Protein AF-A0A8S2GA68-F1 (afdb_monomer_lite)

Secondary structure (DSSP, 8-state):
--EETTEE-PEEEEEEEEEE--EEPTTGGGSTTTSTTS-HHHHHHHHHS--EEEEEEEE--HHHHHH-HHHHHHEEEEEEEE-TTS-EEEEEEEESSSS-EEESS-TTHHHH---TT-----SHHHHHHHHHHHHHHH-

Sequence (139 aa):
MLTKGSTSIMDNCMGYDFATEITFMPNATDSRLFGKNAPKSVLKYLQEEPVTANFHNYCMRPENFTADLTLSNFYKILSISEDLENKTFISTIESQKYPIFGVQWHPEKNGFEWRPNTTIPHSKNAVTVMQYMANFFTD

Organism: NCBI:txid1234261

pLDDT: mean 94.66, std 8.44, range [46.0, 98.81]

InterPro domains:
  IPR015527 Peptidase C26, gamma-glutamyl hydrolase [PS51275] (1-139)
  IPR015527 Peptidase C26, gamma-glutamyl hydrolase [PTHR11315] (5-138)
  IPR017926 Glutamine amidotransferase [PF00117] (37-111)
  IPR029062 Class I glutamine amidotransferase-like [G3DSA:3.40.50.880] (1-139)
  IPR029062 Class I glutamine amidotransferase-like [SSF52317] (17-138)

Foldseek 3Di:
DDDDVPDDLKDFFLFAQAFDAWDFDPCLCVDLLRHDPHPPLLNCCNHPHRLFTTHDGIFHAPVSQVVDPVNVQFKDQGTWDAGPVRGIGRQWIDTPPDRDIDGNTDLPCLPPPDDPPTNNHVDPSSVVNSVSNVVSNVD

Radius of gyration: 14.61 Å; chains: 1; bounding box: 30×36×38 Å

Structure (mmCIF, N/CA/C/O backbone):
data_AF-A0A8S2GA68-F1
#
_entry.id   AF-A0A8S2GA68-F1
#
loop_
_atom_site.group_PDB
_atom_site.id
_atom_site.type_symbol
_atom_site.label_atom_id
_atom_site.label_alt_id
_atom_site.label_comp_id
_atom_site.label_asym_id
_atom_site.label_entity_id
_atom_site.label_seq_id
_atom_site.pdbx_PDB_ins_code
_atom_site.Cartn_x
_atom_site.Cartn_y
_atom_site.Cartn_z
_atom_site.occupancy
_atom_site.B_iso_or_equiv
_atom_site.auth_seq_id
_atom_site.auth_comp_id
_atom_site.auth_asym_id
_atom_site.auth_atom_id
_atom_site.pdbx_PDB_model_num
ATOM 1 N N . MET A 1 1 ? -12.435 10.773 -2.103 1.00 46.00 1 MET A N 1
ATOM 2 C CA . MET A 1 1 ? -11.716 11.541 -1.066 1.00 46.00 1 MET A CA 1
ATOM 3 C C . MET A 1 1 ? -12.308 11.152 0.280 1.00 46.00 1 MET A C 1
ATOM 5 O O . MET A 1 1 ? -13.528 11.198 0.381 1.00 46.00 1 MET A O 1
ATOM 9 N N . LEU A 1 2 ? -11.515 10.700 1.259 1.00 56.59 2 LEU A N 1
ATOM 10 C CA . LEU A 1 2 ? -12.026 10.455 2.616 1.00 56.59 2 LEU A CA 1
ATOM 11 C C . LEU A 1 2 ? -12.294 11.814 3.272 1.00 56.59 2 LEU A C 1
ATOM 13 O O . LEU A 1 2 ? -11.365 12.592 3.475 1.00 56.59 2 LEU A O 1
ATOM 17 N N . THR A 1 3 ? -13.555 12.121 3.559 1.00 57.06 3 THR A N 1
ATOM 18 C CA . THR A 1 3 ? -13.961 13.381 4.194 1.00 57.06 3 THR A CA 1
ATOM 19 C C . THR A 1 3 ? -14.708 13.106 5.491 1.00 57.06 3 THR A C 1
ATOM 21 O O . THR A 1 3 ? -15.423 12.110 5.618 1.00 57.06 3 THR A O 1
ATOM 24 N N . LYS A 1 4 ? -14.564 14.012 6.461 1.00 63.09 4 LYS A N 1
ATOM 25 C CA . LYS A 1 4 ? -15.403 14.049 7.660 1.00 63.09 4 LYS A CA 1
ATOM 26 C C . LYS A 1 4 ? -16.433 15.158 7.475 1.00 63.09 4 LYS A C 1
ATOM 28 O O . LYS A 1 4 ? -16.173 16.322 7.779 1.00 63.09 4 LYS A O 1
ATOM 33 N N . GLY A 1 5 ? -17.590 14.820 6.910 1.00 71.12 5 GLY A N 1
ATOM 34 C CA . GLY A 1 5 ? -18.553 15.837 6.477 1.00 71.12 5 GLY A CA 1
ATOM 35 C C . GLY A 1 5 ? -17.943 16.735 5.392 1.00 71.12 5 GLY A C 1
ATOM 36 O O . GLY A 1 5 ? -17.498 16.229 4.364 1.00 71.12 5 GLY A O 1
ATOM 37 N N . SER A 1 6 ? -17.905 18.052 5.626 1.00 63.34 6 SER A N 1
ATOM 38 C CA . SER A 1 6 ? -17.345 19.052 4.699 1.00 63.34 6 SER A CA 1
ATOM 39 C C . SER A 1 6 ? -15.858 19.368 4.913 1.00 63.34 6 SER A C 1
ATOM 41 O O . SER A 1 6 ? -15.301 20.151 4.147 1.00 63.34 6 SER A O 1
ATOM 43 N N . THR A 1 7 ? -15.210 18.799 5.934 1.00 71.38 7 THR A N 1
ATOM 44 C CA . THR A 1 7 ? -13.801 19.085 6.246 1.00 71.38 7 THR A CA 1
ATOM 45 C C . THR A 1 7 ? -12.906 17.957 5.741 1.00 71.38 7 THR A C 1
ATOM 47 O O . THR A 1 7 ? -13.146 16.777 6.025 1.00 71.38 7 THR A O 1
ATOM 50 N N . SER A 1 8 ? -11.866 18.320 4.982 1.00 79.88 8 SER A N 1
ATOM 51 C CA . SER A 1 8 ? -10.809 17.379 4.605 1.00 79.88 8 SER A CA 1
ATOM 52 C C . SER A 1 8 ? -9.977 17.032 5.832 1.00 79.88 8 SER A C 1
ATOM 54 O O . SER A 1 8 ? -9.567 17.910 6.583 1.00 79.88 8 SER A O 1
ATOM 56 N N . ILE A 1 9 ? -9.720 15.745 6.002 1.00 86.75 9 ILE A N 1
ATOM 57 C CA . ILE A 1 9 ? -8.802 15.186 7.004 1.00 86.75 9 ILE A CA 1
ATOM 58 C C . ILE A 1 9 ? -7.500 14.687 6.353 1.00 86.75 9 ILE A C 1
ATOM 60 O O . ILE A 1 9 ? -6.654 14.085 7.009 1.00 86.75 9 ILE A O 1
ATOM 64 N N . MET A 1 10 ? -7.366 14.909 5.044 1.00 90.81 10 MET A N 1
ATOM 65 C CA . MET A 1 10 ? -6.184 14.579 4.260 1.00 90.81 10 MET A CA 1
ATOM 66 C C . MET A 1 10 ? -5.331 15.825 4.059 1.00 90.81 10 MET A C 1
ATOM 68 O O . MET A 1 10 ? -5.867 16.913 3.827 1.00 90.81 10 MET A O 1
ATOM 72 N N . ASP A 1 11 ? -4.021 15.619 4.061 1.00 92.31 11 ASP A N 1
ATOM 73 C CA . ASP A 1 11 ? -3.016 16.650 3.835 1.00 92.31 11 ASP A CA 1
ATOM 74 C C . ASP A 1 11 ? -2.460 16.557 2.417 1.00 92.31 11 ASP A C 1
ATOM 76 O O . ASP A 1 11 ? -2.532 15.507 1.779 1.00 92.31 11 ASP A O 1
ATOM 80 N N . ASN A 1 12 ? -1.861 17.644 1.927 1.00 94.12 12 ASN A N 1
ATOM 81 C CA . ASN A 1 12 ? -1.065 17.583 0.702 1.00 94.12 12 ASN A CA 1
ATOM 82 C C . ASN A 1 12 ? 0.093 16.585 0.875 1.00 94.12 12 ASN A C 1
ATOM 84 O O . ASN A 1 12 ? 0.710 16.502 1.947 1.00 94.12 12 ASN A O 1
ATOM 88 N N . CYS A 1 13 ? 0.411 15.859 -0.192 1.00 93.81 13 CYS A N 1
ATOM 89 C CA . CYS A 1 13 ? 1.589 15.007 -0.254 1.00 93.81 13 CYS A CA 1
ATOM 90 C C . CYS A 1 13 ? 2.242 15.031 -1.629 1.00 93.81 13 CYS A C 1
ATOM 92 O O . CYS A 1 13 ? 1.577 15.188 -2.654 1.00 93.81 13 CYS A O 1
ATOM 94 N N . MET A 1 14 ? 3.559 14.837 -1.632 1.00 94.56 14 MET A N 1
ATOM 95 C CA . MET A 1 14 ? 4.348 14.679 -2.852 1.00 94.56 14 MET A CA 1
ATOM 96 C C . MET A 1 14 ? 4.284 13.219 -3.304 1.00 94.56 14 MET A C 1
ATOM 98 O O . MET A 1 14 ? 5.260 12.480 -3.214 1.00 94.56 14 MET A O 1
ATOM 102 N N . GLY A 1 15 ? 3.079 12.801 -3.702 1.00 92.81 15 GLY A N 1
ATOM 103 C CA . GLY A 1 15 ? 2.713 11.406 -3.933 1.00 92.81 15 GLY A CA 1
ATOM 104 C C . GLY A 1 15 ? 2.480 11.026 -5.402 1.00 92.81 15 GLY A C 1
ATOM 105 O O . GLY A 1 15 ? 1.811 10.027 -5.682 1.00 92.81 15 GLY A O 1
ATOM 106 N N . TYR A 1 16 ? 2.951 11.846 -6.344 1.00 96.06 16 TYR A N 1
ATOM 107 C CA . TYR A 1 16 ? 2.627 11.712 -7.762 1.00 96.06 16 TYR A CA 1
ATOM 108 C C . TYR A 1 16 ? 3.797 11.155 -8.576 1.00 96.06 16 TYR A C 1
ATOM 110 O O . TYR A 1 16 ? 4.888 11.713 -8.541 1.00 96.06 16 TYR A O 1
ATOM 118 N N . ASP A 1 17 ? 3.516 10.104 -9.351 1.00 97.38 17 ASP A N 1
ATOM 119 C CA . ASP A 1 17 ? 4.449 9.439 -10.266 1.00 97.38 17 ASP A CA 1
ATOM 120 C C . ASP A 1 17 ? 5.734 8.974 -9.574 1.00 97.38 17 ASP A C 1
ATOM 122 O O . ASP A 1 17 ? 6.846 9.367 -9.928 1.00 97.38 17 ASP A O 1
ATOM 126 N N . PHE A 1 18 ? 5.557 8.106 -8.575 1.00 97.94 18 PHE A N 1
ATOM 127 C CA . PHE A 1 18 ? 6.652 7.347 -7.977 1.00 97.94 18 PHE A CA 1
ATOM 128 C C . PHE A 1 18 ? 6.218 5.923 -7.605 1.00 97.94 18 PHE A C 1
ATOM 130 O O . PHE A 1 18 ? 5.028 5.633 -7.433 1.00 97.94 18 PHE A O 1
ATOM 137 N N . ALA A 1 19 ? 7.198 5.032 -7.459 1.00 98.25 19 ALA A N 1
ATOM 138 C CA . ALA A 1 19 ? 7.003 3.684 -6.943 1.00 98.25 19 ALA A CA 1
ATOM 139 C C . ALA A 1 19 ? 7.745 3.507 -5.616 1.00 98.25 19 ALA A C 1
ATOM 141 O O . ALA A 1 19 ? 8.869 3.983 -5.469 1.00 98.25 19 ALA A O 1
ATOM 142 N N . THR A 1 20 ? 7.125 2.814 -4.663 1.00 98.38 20 THR A N 1
ATOM 143 C CA . THR A 1 20 ? 7.716 2.555 -3.340 1.00 98.38 20 THR A CA 1
ATOM 144 C C . THR A 1 20 ? 7.242 1.219 -2.772 1.00 98.38 20 THR A C 1
ATOM 146 O O . THR A 1 20 ? 6.276 0.612 -3.252 1.00 98.38 20 THR A O 1
ATOM 149 N N . GLU A 1 21 ? 7.984 0.734 -1.794 1.00 98.50 21 GLU A N 1
ATOM 150 C CA . GLU A 1 21 ? 7.635 -0.314 -0.856 1.00 98.50 21 GLU A CA 1
ATOM 151 C C . GLU A 1 21 ? 6.600 0.174 0.176 1.00 98.50 21 GLU A C 1
ATOM 153 O O . GLU A 1 21 ? 6.228 1.350 0.262 1.00 98.50 21 GLU A O 1
ATOM 158 N N . ILE A 1 22 ? 6.108 -0.752 0.992 1.00 98.56 22 ILE A N 1
ATOM 159 C CA . ILE A 1 22 ? 5.253 -0.447 2.134 1.00 98.56 22 ILE A CA 1
ATOM 160 C C . ILE A 1 22 ? 5.891 -0.960 3.421 1.00 98.56 22 ILE A C 1
ATOM 162 O O . ILE A 1 22 ? 6.463 -2.048 3.480 1.00 98.56 22 ILE A O 1
ATOM 166 N N . THR A 1 23 ? 5.724 -0.200 4.497 1.00 98.62 23 THR A N 1
ATOM 167 C CA . THR A 1 23 ? 6.046 -0.657 5.847 1.00 98.62 23 THR A CA 1
ATOM 168 C C . THR A 1 23 ? 4.782 -1.201 6.496 1.00 98.62 23 THR A C 1
ATOM 170 O O . THR A 1 23 ? 3.809 -0.472 6.707 1.00 98.62 23 THR A O 1
ATOM 173 N N . PHE A 1 24 ? 4.780 -2.496 6.811 1.00 98.50 24 PHE A N 1
ATOM 174 C CA . PHE A 1 24 ? 3.661 -3.133 7.499 1.00 98.50 24 PHE A CA 1
ATOM 175 C C . PHE A 1 24 ? 3.542 -2.660 8.947 1.00 98.50 24 PHE A C 1
ATOM 177 O O . PHE A 1 24 ? 4.524 -2.589 9.686 1.00 98.50 24 PHE A O 1
ATOM 184 N N . MET A 1 25 ? 2.307 -2.410 9.372 1.00 97.62 25 MET A N 1
ATOM 185 C CA . MET A 1 25 ? 1.991 -2.214 10.782 1.00 97.62 25 MET A CA 1
ATOM 186 C C . MET A 1 25 ? 2.035 -3.562 11.525 1.00 97.62 25 MET A C 1
ATOM 188 O O . MET A 1 25 ? 1.756 -4.599 10.918 1.00 97.62 25 MET A O 1
ATOM 192 N N . PRO A 1 26 ? 2.308 -3.593 12.845 1.00 94.94 26 PRO A N 1
ATOM 193 C CA . PRO A 1 26 ? 2.399 -4.849 13.603 1.00 94.94 26 PRO A CA 1
ATOM 194 C C . PRO A 1 26 ? 1.158 -5.755 13.513 1.00 94.94 26 PRO A C 1
ATOM 196 O O . PRO A 1 26 ? 1.263 -6.969 13.625 1.00 94.94 26 PRO A O 1
ATOM 199 N N . ASN A 1 27 ? -0.020 -5.174 13.289 1.00 90.62 27 ASN A N 1
ATOM 200 C CA . ASN A 1 27 ? -1.304 -5.867 13.148 1.00 90.62 27 ASN A CA 1
ATOM 201 C C . ASN A 1 27 ? -1.608 -6.342 11.709 1.00 90.62 27 ASN A C 1
ATOM 203 O O . ASN A 1 27 ? -2.684 -6.897 11.466 1.00 90.62 27 ASN A O 1
ATOM 207 N N . ALA A 1 28 ? -0.711 -6.120 10.742 1.00 94.50 28 ALA A N 1
ATOM 208 C CA . ALA A 1 28 ? -0.919 -6.513 9.349 1.00 94.50 28 ALA A CA 1
ATOM 209 C C . ALA A 1 28 ? -0.926 -8.036 9.165 1.00 94.50 28 ALA A C 1
ATOM 211 O O . ALA A 1 28 ? -1.697 -8.554 8.360 1.00 94.50 28 ALA A O 1
ATOM 212 N N . THR A 1 29 ? -0.146 -8.771 9.958 1.00 89.31 29 THR A N 1
ATOM 213 C CA . THR A 1 29 ? -0.074 -10.244 9.905 1.00 89.31 29 THR A CA 1
ATOM 214 C C . THR A 1 29 ? -1.350 -10.938 10.388 1.00 89.31 29 THR A C 1
ATOM 216 O O . THR A 1 29 ? -1.573 -12.105 10.066 1.00 89.31 29 THR A O 1
ATOM 219 N N . ASP A 1 30 ? -2.211 -10.217 11.111 1.00 92.50 30 ASP A N 1
ATOM 220 C CA . ASP A 1 30 ? -3.531 -10.680 11.558 1.00 92.50 30 ASP A CA 1
ATOM 221 C C . ASP A 1 30 ? -4.673 -10.135 10.676 1.00 92.50 30 ASP A C 1
ATOM 223 O O . ASP A 1 30 ? -5.856 -10.254 11.009 1.00 92.50 30 ASP A O 1
ATOM 227 N N . SER A 1 31 ? -4.343 -9.470 9.567 1.00 96.75 31 SER A N 1
ATOM 228 C CA . SER A 1 31 ? -5.326 -8.908 8.638 1.00 96.75 31 SER A CA 1
ATOM 229 C C . SER A 1 31 ? -5.907 -9.950 7.690 1.00 96.75 31 SER A C 1
ATOM 231 O O . SER A 1 31 ? -5.365 -11.043 7.537 1.00 96.75 31 SER A O 1
ATOM 233 N N . ARG A 1 32 ? -7.020 -9.623 7.030 1.00 97.38 32 ARG A N 1
ATOM 234 C CA . ARG A 1 32 ? -7.517 -10.472 5.940 1.00 97.38 32 ARG A CA 1
ATOM 235 C C . ARG A 1 32 ? -6.620 -10.309 4.717 1.00 97.38 32 ARG A C 1
ATOM 237 O O . ARG A 1 32 ? -6.206 -11.310 4.144 1.00 97.38 32 ARG A O 1
ATOM 244 N N . LEU A 1 33 ? -6.273 -9.064 4.382 1.00 97.81 33 LEU A N 1
ATOM 245 C CA . LEU A 1 33 ? -5.526 -8.730 3.168 1.00 97.81 33 LEU A CA 1
ATOM 246 C C . LEU A 1 33 ? -4.058 -9.185 3.176 1.00 97.81 33 LEU A C 1
ATOM 248 O O . LEU A 1 33 ? -3.544 -9.559 2.132 1.00 97.81 33 LEU A O 1
ATOM 252 N N . PHE A 1 34 ? -3.367 -9.161 4.312 1.00 97.88 34 PHE A N 1
ATOM 253 C CA . PHE A 1 34 ? -1.939 -9.511 4.423 1.00 97.88 34 PHE A CA 1
ATOM 254 C C . PHE A 1 34 ? -1.659 -10.578 5.486 1.00 97.88 34 PHE A C 1
ATOM 256 O O . PHE A 1 34 ? -0.514 -10.775 5.894 1.00 97.88 34 PHE A O 1
ATOM 263 N N . GLY A 1 35 ? -2.704 -11.254 5.965 1.00 95.19 35 GLY A N 1
ATOM 264 C CA . GLY A 1 35 ? -2.564 -12.278 6.989 1.00 95.19 35 GLY A CA 1
ATOM 265 C C . GLY A 1 35 ? -2.081 -13.619 6.456 1.00 95.19 35 GLY A C 1
ATOM 266 O O . GLY A 1 35 ? -1.443 -13.726 5.414 1.00 95.19 35 GLY A O 1
ATOM 267 N N . LYS A 1 36 ? -2.410 -14.685 7.189 1.00 90.94 36 LYS A N 1
ATOM 268 C CA . LYS A 1 36 ? -1.843 -16.035 7.000 1.00 90.94 36 LYS A CA 1
ATOM 269 C C . LYS A 1 36 ? -1.978 -16.622 5.589 1.00 90.94 36 LYS A C 1
ATOM 271 O O . LYS A 1 36 ? -1.162 -17.463 5.225 1.00 90.94 36 LYS A O 1
ATOM 276 N N . ASN A 1 37 ? -2.985 -16.203 4.824 1.00 91.69 37 ASN A N 1
ATOM 277 C CA . ASN A 1 37 ? -3.227 -16.700 3.467 1.00 91.69 37 ASN A CA 1
ATOM 278 C C . ASN A 1 37 ? -2.435 -15.933 2.396 1.00 91.69 37 ASN A C 1
ATOM 280 O O . ASN A 1 37 ? -2.338 -16.401 1.263 1.00 91.69 37 ASN A O 1
ATOM 284 N N . ALA A 1 38 ? -1.844 -14.785 2.741 1.00 97.06 38 ALA A N 1
ATOM 285 C CA . ALA A 1 38 ? -1.010 -14.026 1.825 1.00 97.06 38 ALA A CA 1
ATOM 286 C C . ALA A 1 38 ? 0.288 -14.802 1.524 1.00 97.06 38 ALA A C 1
ATOM 288 O O . ALA A 1 38 ? 0.981 -15.238 2.454 1.00 97.06 38 ALA A O 1
ATOM 289 N N . PRO A 1 39 ? 0.677 -14.974 0.246 1.00 97.62 39 PRO A N 1
ATOM 290 C CA . PRO A 1 39 ? 1.946 -15.601 -0.089 1.00 97.62 39 PRO A CA 1
ATOM 291 C C . PRO A 1 39 ? 3.114 -14.826 0.526 1.00 97.62 39 PRO A C 1
ATOM 293 O O . PRO A 1 39 ? 3.242 -13.617 0.339 1.00 97.62 39 PRO A O 1
ATOM 296 N N . LYS A 1 40 ? 4.027 -15.529 1.205 1.00 97.50 40 LYS A N 1
ATOM 297 C CA . LYS A 1 40 ? 5.214 -14.904 1.820 1.00 97.50 40 LYS A CA 1
ATOM 298 C C . LYS A 1 40 ? 6.057 -14.113 0.816 1.00 97.50 40 LYS A C 1
ATOM 300 O O . LYS A 1 40 ? 6.653 -13.110 1.185 1.00 97.50 40 LYS A O 1
ATOM 305 N N . SER A 1 41 ? 6.097 -14.556 -0.442 1.00 98.19 41 SER A N 1
ATOM 306 C CA . SER A 1 41 ? 6.760 -13.835 -1.531 1.00 98.19 41 SER A CA 1
ATOM 307 C C . SER A 1 41 ? 6.115 -12.477 -1.796 1.00 98.19 41 SER A C 1
ATOM 309 O O . SER A 1 41 ? 6.833 -11.497 -1.906 1.00 98.19 41 SER A O 1
ATOM 311 N N . VAL A 1 42 ? 4.782 -12.400 -1.827 1.00 98.50 42 VAL A N 1
ATOM 312 C CA . VAL A 1 42 ? 4.044 -11.143 -2.024 1.00 98.50 42 VAL A CA 1
ATOM 313 C C . VAL A 1 42 ? 4.329 -10.166 -0.888 1.00 98.50 42 VAL A C 1
ATOM 315 O O . VAL A 1 42 ? 4.658 -9.016 -1.157 1.00 98.50 42 VAL A O 1
ATOM 318 N N . LEU A 1 43 ? 4.267 -10.628 0.367 1.00 98.31 43 LEU A N 1
ATOM 319 C CA . LEU A 1 43 ? 4.589 -9.789 1.527 1.00 98.31 43 LEU A CA 1
ATOM 320 C C . LEU A 1 43 ? 6.034 -9.281 1.469 1.00 98.31 43 LEU A C 1
ATOM 322 O O . LEU A 1 43 ? 6.284 -8.106 1.716 1.00 98.31 43 LEU A O 1
ATOM 326 N N . LYS A 1 44 ? 6.971 -10.149 1.076 1.00 98.50 44 LYS A N 1
ATOM 327 C CA . LYS A 1 44 ? 8.372 -9.775 0.886 1.00 98.50 44 LYS A CA 1
ATOM 328 C C . LYS A 1 44 ? 8.537 -8.705 -0.197 1.00 98.50 44 LYS A C 1
ATOM 330 O O . LYS A 1 44 ? 9.191 -7.703 0.051 1.00 98.50 44 LYS A O 1
ATOM 335 N N . TYR A 1 45 ? 7.932 -8.890 -1.372 1.00 98.75 45 TYR A N 1
ATOM 336 C CA . TYR A 1 45 ? 8.025 -7.917 -2.468 1.00 98.75 45 TYR A CA 1
ATOM 337 C C . TYR A 1 45 ? 7.447 -6.562 -2.067 1.00 98.75 45 TYR A C 1
ATOM 339 O O . TYR A 1 45 ? 8.050 -5.537 -2.347 1.00 98.75 45 TYR A O 1
ATOM 347 N N . LEU A 1 46 ? 6.309 -6.564 -1.371 1.00 98.69 46 LEU A N 1
ATOM 348 C CA . LEU A 1 46 ? 5.697 -5.350 -0.839 1.00 98.69 46 LEU A CA 1
ATOM 349 C C . LEU A 1 46 ? 6.615 -4.607 0.143 1.00 98.69 46 LEU A C 1
ATOM 351 O O . LEU A 1 46 ? 6.594 -3.384 0.153 1.00 98.69 46 LEU A O 1
ATOM 355 N N . GLN A 1 47 ? 7.403 -5.321 0.951 1.00 98.31 47 GLN A N 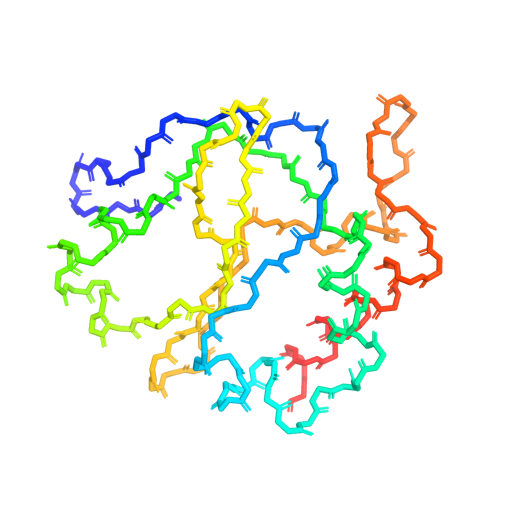1
ATOM 356 C CA . GLN A 1 47 ? 8.261 -4.726 1.980 1.00 98.31 47 GLN A CA 1
ATOM 357 C C . GLN A 1 47 ? 9.656 -4.319 1.481 1.00 98.31 47 GLN A C 1
ATOM 359 O O . GLN A 1 47 ? 10.254 -3.407 2.041 1.00 98.31 47 GLN A O 1
ATOM 364 N N . GLU A 1 48 ? 10.199 -5.012 0.480 1.00 98.56 48 GLU A N 1
ATOM 365 C CA . GLU A 1 48 ? 11.607 -4.870 0.076 1.00 98.56 48 GLU A CA 1
ATOM 366 C C . GLU A 1 48 ? 11.799 -4.227 -1.304 1.00 98.56 48 GLU A C 1
ATOM 368 O O . GLU A 1 48 ? 12.928 -3.895 -1.666 1.00 98.56 48 GLU A O 1
ATOM 373 N N . GLU A 1 49 ? 10.739 -4.073 -2.101 1.00 98.69 49 GLU A N 1
ATOM 374 C CA . GLU A 1 49 ? 10.843 -3.605 -3.484 1.00 98.69 49 GLU A CA 1
ATOM 375 C C . GLU A 1 49 ? 9.855 -2.463 -3.786 1.00 98.69 49 GLU A C 1
ATOM 377 O O . GLU A 1 49 ? 8.737 -2.455 -3.265 1.00 98.69 49 GLU A O 1
ATOM 382 N N . PRO A 1 50 ? 10.206 -1.526 -4.691 1.00 98.38 50 PRO A N 1
ATOM 383 C CA . PRO A 1 50 ? 9.321 -0.443 -5.111 1.00 98.38 50 PRO A CA 1
ATOM 384 C C . PRO A 1 50 ? 8.233 -0.954 -6.071 1.00 98.38 50 PRO A C 1
ATOM 386 O O . PRO A 1 50 ? 8.271 -0.718 -7.277 1.00 98.38 50 PRO A O 1
ATOM 389 N N . VAL A 1 51 ? 7.272 -1.712 -5.540 1.00 98.75 51 VAL A N 1
ATOM 390 C CA . VAL A 1 51 ? 6.233 -2.424 -6.313 1.00 98.75 51 VAL A CA 1
ATOM 391 C C . VAL A 1 51 ? 4.852 -1.773 -6.245 1.00 98.75 51 VAL A C 1
ATOM 393 O O . VAL A 1 51 ? 3.921 -2.264 -6.885 1.00 98.75 51 VAL A O 1
ATOM 396 N N . THR A 1 52 ? 4.691 -0.679 -5.497 1.00 98.69 52 THR A N 1
ATOM 397 C CA . THR A 1 52 ? 3.416 0.043 -5.390 1.00 98.69 52 THR A CA 1
ATOM 398 C C . THR A 1 52 ? 3.461 1.361 -6.161 1.00 98.69 52 THR A C 1
ATOM 400 O O . THR A 1 52 ? 4.265 2.241 -5.864 1.00 98.69 52 THR A O 1
ATOM 403 N N . ALA A 1 53 ? 2.606 1.504 -7.178 1.00 98.56 53 ALA A N 1
ATOM 404 C CA . ALA A 1 53 ? 2.517 2.715 -7.994 1.00 98.56 53 ALA A CA 1
ATOM 405 C C . ALA A 1 53 ? 1.700 3.804 -7.282 1.00 98.56 53 ALA A C 1
ATOM 407 O O . ALA A 1 53 ? 0.538 3.580 -6.936 1.00 98.56 53 ALA A O 1
ATOM 408 N N . ASN A 1 54 ? 2.260 4.998 -7.107 1.00 98.62 54 ASN A N 1
ATOM 409 C CA . ASN A 1 54 ? 1.611 6.101 -6.403 1.00 98.62 54 ASN A CA 1
ATOM 410 C C . ASN A 1 54 ? 1.390 7.301 -7.337 1.00 98.62 54 ASN A C 1
ATOM 412 O O . ASN A 1 54 ? 2.310 7.788 -7.991 1.00 98.62 54 ASN A O 1
ATOM 416 N N . PHE A 1 55 ? 0.131 7.742 -7.426 1.00 97.75 55 PHE A N 1
ATOM 417 C CA . PHE A 1 55 ? -0.338 8.806 -8.322 1.00 97.75 55 PHE A CA 1
ATOM 418 C C . PHE A 1 55 ? -1.393 9.678 -7.624 1.00 97.75 55 PHE A C 1
ATOM 420 O O . PHE A 1 55 ? -2.539 9.779 -8.064 1.00 97.75 55 PHE A O 1
ATOM 427 N N . HIS A 1 56 ? -1.025 10.290 -6.498 1.00 96.50 56 HIS A N 1
ATOM 428 C CA . HIS A 1 56 ? -1.927 11.093 -5.667 1.00 96.50 56 HIS A CA 1
ATOM 429 C C . HIS A 1 56 ? -1.237 12.362 -5.141 1.00 96.50 56 HIS A C 1
ATOM 431 O O . HIS A 1 56 ? -0.028 12.405 -4.969 1.00 96.50 56 HIS A O 1
ATOM 437 N N . ASN A 1 57 ? -2.018 13.423 -4.915 1.00 95.31 57 ASN A N 1
ATOM 438 C CA . ASN A 1 57 ? -1.521 14.699 -4.367 1.00 95.31 57 ASN A CA 1
ATOM 439 C C . ASN A 1 57 ? -1.974 14.936 -2.918 1.00 95.31 57 ASN A C 1
ATOM 441 O O . ASN A 1 57 ? -1.633 15.952 -2.314 1.00 95.31 57 ASN A O 1
ATOM 445 N N . TYR A 1 58 ? -2.783 14.024 -2.375 1.00 95.69 58 TYR A N 1
ATOM 446 C CA . TYR A 1 58 ? -3.315 14.114 -1.024 1.00 95.69 58 TYR A CA 1
ATOM 447 C C . TYR A 1 58 ? -3.229 12.769 -0.327 1.00 95.69 58 TYR A C 1
ATOM 449 O O . TYR A 1 58 ? -3.569 11.742 -0.911 1.00 95.69 58 TYR A O 1
ATOM 457 N N . CYS A 1 59 ? -2.847 12.812 0.941 1.00 96.00 59 CYS A N 1
ATOM 458 C CA . CYS A 1 59 ? -2.549 11.644 1.740 1.00 96.00 59 CYS A CA 1
ATOM 459 C C . CYS A 1 59 ? -3.211 11.736 3.114 1.00 96.00 59 CYS A C 1
ATOM 461 O O . CYS A 1 59 ? -3.333 12.811 3.703 1.00 96.00 59 CYS A O 1
ATOM 463 N N . MET A 1 60 ? -3.599 10.583 3.656 1.00 95.75 60 MET A N 1
ATOM 464 C CA . MET A 1 60 ? -4.026 10.478 5.047 1.00 95.75 60 MET A CA 1
ATOM 465 C C . MET A 1 60 ? -2.811 10.260 5.946 1.00 95.75 60 MET A C 1
ATOM 467 O O . MET A 1 60 ? -2.126 9.240 5.827 1.00 95.75 60 MET A O 1
ATOM 471 N N . ARG A 1 61 ? -2.568 11.188 6.872 1.00 95.19 61 ARG A N 1
ATOM 472 C CA . ARG A 1 61 ? -1.521 11.028 7.884 1.00 95.19 61 ARG A CA 1
ATOM 473 C C . ARG A 1 61 ? -2.012 10.128 9.034 1.00 95.19 61 ARG A C 1
ATOM 475 O O . ARG A 1 61 ? -3.192 10.220 9.395 1.00 95.19 61 ARG A O 1
ATOM 482 N N . PRO A 1 62 ? -1.167 9.247 9.606 1.00 95.50 62 PRO A N 1
ATOM 483 C CA . PRO A 1 62 ? -1.564 8.374 10.717 1.00 95.50 62 PRO A CA 1
ATOM 484 C C . PRO A 1 62 ? -2.170 9.123 11.915 1.00 95.50 62 PRO A C 1
ATOM 486 O O . PRO A 1 62 ? -3.166 8.684 12.493 1.00 95.50 62 PRO A O 1
ATOM 489 N N . GLU A 1 63 ? -1.614 10.280 12.258 1.00 94.56 63 GLU A N 1
ATOM 490 C CA . GLU A 1 63 ? -2.081 11.167 13.322 1.00 94.56 63 GLU A CA 1
ATOM 491 C C . GLU A 1 63 ? -3.496 11.701 13.055 1.00 94.56 63 GLU A C 1
ATOM 493 O O . GLU A 1 63 ? -4.359 11.613 13.928 1.00 94.56 63 GLU A O 1
ATOM 498 N N . ASN A 1 64 ? -3.790 12.147 11.830 1.00 93.00 64 ASN A N 1
ATOM 499 C CA . ASN A 1 64 ? -5.126 12.625 11.460 1.00 93.00 64 ASN A CA 1
ATOM 500 C C . ASN A 1 64 ? -6.154 11.487 11.490 1.00 93.00 64 ASN A C 1
ATOM 502 O O . ASN A 1 64 ? -7.281 11.669 11.950 1.00 93.00 64 ASN A O 1
ATOM 506 N N . PHE A 1 65 ? -5.761 10.296 11.028 1.00 93.88 65 PHE A N 1
ATOM 507 C CA . PHE A 1 65 ? -6.618 9.113 11.039 1.00 93.88 65 PHE A CA 1
ATOM 508 C C . PHE A 1 65 ? -6.964 8.666 12.464 1.00 93.88 65 PHE A C 1
ATOM 510 O O . PHE A 1 65 ? -8.121 8.371 12.758 1.00 93.88 65 PHE A O 1
ATOM 517 N N . THR A 1 66 ? -5.970 8.617 13.354 1.00 92.56 66 THR A N 1
ATOM 518 C CA . THR A 1 66 ? -6.155 8.205 14.756 1.00 92.56 66 THR A CA 1
ATOM 519 C C . THR A 1 66 ? -6.898 9.248 15.587 1.00 92.56 66 THR A C 1
ATOM 521 O O . THR A 1 66 ? -7.654 8.878 16.484 1.00 92.56 66 THR A O 1
ATOM 524 N N . ALA A 1 67 ? -6.763 10.535 15.255 1.00 92.50 67 ALA A N 1
ATOM 525 C CA . ALA A 1 67 ? -7.563 11.601 15.851 1.00 92.50 67 ALA A CA 1
ATOM 526 C C . ALA A 1 67 ? -9.055 11.516 15.465 1.00 92.50 67 ALA A C 1
ATOM 528 O O . ALA A 1 67 ? -9.918 11.990 16.211 1.00 92.50 67 ALA A O 1
ATOM 529 N N . ASP A 1 68 ? -9.392 10.899 14.326 1.00 90.44 68 ASP A N 1
ATOM 530 C CA . ASP A 1 68 ? -10.778 10.633 13.954 1.00 90.44 68 ASP A CA 1
ATOM 531 C C . ASP A 1 68 ? -11.262 9.280 14.496 1.00 90.44 68 ASP A C 1
ATOM 533 O O . ASP A 1 68 ? -11.026 8.217 13.920 1.00 90.44 68 ASP A O 1
ATOM 537 N N . LEU A 1 69 ? -12.012 9.318 15.600 1.00 91.38 69 LEU A N 1
ATOM 538 C CA . LEU A 1 69 ? -12.568 8.114 16.227 1.00 91.38 69 LEU A CA 1
ATOM 539 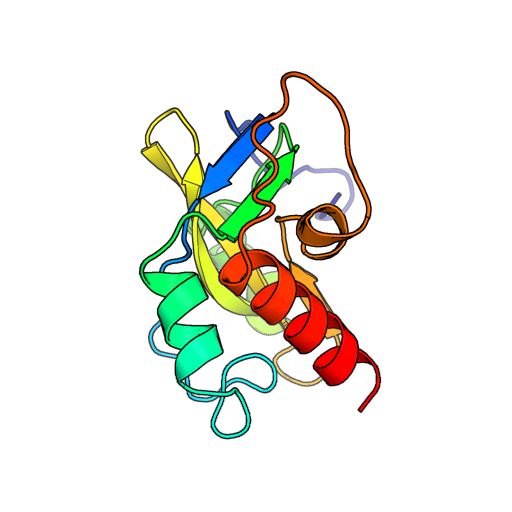C C . LEU A 1 69 ? -13.583 7.368 15.351 1.00 91.38 69 LEU A C 1
ATOM 541 O O . LEU A 1 69 ? -13.818 6.188 15.581 1.00 91.38 69 LEU A O 1
ATOM 545 N N . THR A 1 70 ? -14.203 8.003 14.354 1.00 91.25 70 THR A N 1
ATOM 546 C CA . THR A 1 70 ? -15.122 7.283 13.456 1.00 91.25 70 THR A CA 1
ATOM 547 C C . THR A 1 70 ? -14.322 6.400 12.508 1.00 91.25 70 THR A C 1
ATOM 549 O O . THR A 1 70 ? -14.638 5.223 12.340 1.00 91.25 70 THR A O 1
ATOM 552 N N . LEU A 1 71 ? -13.251 6.944 11.928 1.00 90.88 71 LEU A N 1
ATOM 553 C CA . LEU A 1 71 ? -12.386 6.206 11.012 1.00 90.88 71 LEU A CA 1
ATOM 554 C C . LEU A 1 71 ? -11.530 5.171 11.724 1.00 90.88 71 LEU A C 1
ATOM 556 O O . LEU A 1 71 ? -11.514 4.018 11.299 1.00 90.88 71 LEU A O 1
ATOM 560 N N . SER A 1 72 ? -10.872 5.550 12.817 1.00 93.69 72 SER A N 1
ATOM 561 C CA . SER A 1 72 ? -9.999 4.642 13.566 1.00 93.69 72 SER A CA 1
ATOM 562 C C . SER A 1 72 ? -10.750 3.508 14.268 1.00 93.69 72 SER A C 1
ATOM 564 O O . SER A 1 72 ? -10.168 2.445 14.462 1.00 93.69 72 SER A O 1
ATOM 566 N N . ASN A 1 73 ? -12.047 3.664 14.571 1.00 95.38 73 ASN A N 1
ATOM 567 C CA . ASN A 1 73 ? -12.889 2.551 15.032 1.00 95.38 73 ASN A CA 1
ATOM 568 C C . ASN A 1 73 ? -13.447 1.691 13.886 1.00 95.38 73 ASN A C 1
ATOM 570 O O . ASN A 1 73 ? -13.830 0.543 14.110 1.00 95.38 73 ASN A O 1
ATOM 574 N N . PHE A 1 74 ? -13.531 2.217 12.661 1.00 96.12 74 PHE A N 1
ATOM 575 C CA . PHE A 1 74 ? -14.072 1.471 11.523 1.00 96.12 74 PHE A CA 1
ATOM 576 C C . PHE A 1 74 ? -12.996 0.697 10.761 1.00 96.12 74 PHE A C 1
ATOM 578 O O . PHE A 1 74 ? -13.233 -0.434 10.330 1.00 96.12 74 PHE A O 1
ATOM 585 N N . TYR A 1 75 ? -11.824 1.303 10.588 1.00 96.62 75 TYR A N 1
ATOM 586 C CA . TYR A 1 75 ? -10.685 0.781 9.846 1.00 96.62 75 TYR A CA 1
ATOM 587 C C . TYR A 1 75 ? -9.506 0.531 10.780 1.00 96.62 75 TYR A C 1
ATOM 589 O O . TYR A 1 75 ? -9.345 1.195 11.799 1.00 96.62 75 TYR A O 1
ATOM 597 N N . LYS A 1 76 ? -8.648 -0.410 10.401 1.00 96.38 76 LYS A N 1
ATOM 598 C CA . LYS A 1 76 ? -7.293 -0.525 10.933 1.00 96.38 76 LYS A CA 1
ATOM 599 C C . LYS A 1 76 ? -6.293 -0.251 9.818 1.00 96.38 76 LYS A C 1
ATOM 601 O O . LYS A 1 76 ? -6.512 -0.627 8.665 1.00 96.38 76 LYS A O 1
ATOM 606 N N . ILE A 1 77 ? -5.199 0.402 10.185 1.00 97.88 77 ILE A N 1
ATOM 607 C CA . ILE A 1 77 ? -4.062 0.639 9.300 1.00 97.88 77 ILE A CA 1
ATOM 608 C C . ILE A 1 77 ? -3.314 -0.682 9.146 1.00 97.88 77 ILE A C 1
ATOM 610 O O . ILE A 1 77 ? -3.026 -1.334 10.149 1.00 97.88 77 ILE A O 1
ATOM 614 N N . LEU A 1 78 ? -3.039 -1.077 7.904 1.00 98.50 78 LEU A N 1
ATOM 615 C CA . LEU A 1 78 ? -2.247 -2.265 7.584 1.00 98.50 78 LEU A CA 1
ATOM 616 C C . LEU A 1 78 ? -0.829 -1.904 7.158 1.00 98.50 78 LEU A C 1
ATOM 618 O O . LEU A 1 78 ? 0.108 -2.635 7.468 1.00 98.50 78 LEU A O 1
ATOM 622 N N . SER A 1 79 ? -0.657 -0.779 6.470 1.00 98.75 79 SER A N 1
ATOM 623 C CA . SER A 1 79 ? 0.663 -0.310 6.074 1.00 98.75 79 SER A CA 1
ATOM 624 C C . SER A 1 79 ? 0.730 1.202 5.931 1.00 98.75 79 SER A C 1
ATOM 626 O O . SER A 1 79 ? -0.282 1.877 5.709 1.00 98.75 79 SER A O 1
ATOM 628 N N . ILE A 1 80 ? 1.955 1.702 6.027 1.00 98.69 80 ILE A N 1
ATOM 629 C CA . ILE A 1 80 ? 2.342 3.080 5.744 1.00 98.69 80 ILE A CA 1
ATOM 630 C C . ILE A 1 80 ? 3.417 3.106 4.652 1.00 98.69 80 ILE A C 1
ATOM 632 O O . ILE A 1 80 ? 4.071 2.094 4.399 1.00 98.69 80 ILE A O 1
ATOM 636 N N . SER A 1 81 ? 3.589 4.259 4.021 1.00 98.56 81 SER A N 1
ATOM 637 C CA . SER A 1 81 ? 4.696 4.574 3.110 1.00 98.56 81 SER A CA 1
ATOM 638 C C . SER A 1 81 ? 5.125 6.025 3.333 1.00 98.56 81 SER A C 1
ATOM 640 O O . SER A 1 81 ? 4.462 6.761 4.068 1.00 98.56 81 SER A O 1
ATOM 642 N N . GLU A 1 82 ? 6.220 6.444 2.711 1.00 98.38 82 GLU A N 1
ATOM 643 C CA . GLU A 1 82 ? 6.689 7.831 2.731 1.00 98.38 82 GLU A CA 1
ATOM 644 C C . GLU A 1 82 ? 6.498 8.473 1.355 1.00 98.38 82 GLU A C 1
ATOM 646 O O . GLU A 1 82 ? 6.647 7.818 0.323 1.00 98.38 82 GLU A O 1
ATOM 651 N N . ASP A 1 83 ? 6.074 9.739 1.336 1.00 97.06 83 ASP A N 1
ATOM 652 C CA . ASP A 1 83 ? 6.019 10.523 0.099 1.00 97.06 83 ASP A CA 1
ATOM 653 C C . ASP A 1 83 ? 7.425 11.007 -0.311 1.00 97.06 83 ASP A C 1
ATOM 655 O O . ASP A 1 83 ? 8.401 10.795 0.408 1.00 97.06 83 ASP A O 1
ATOM 659 N N . LEU A 1 84 ? 7.555 11.678 -1.461 1.00 97.12 84 LEU A N 1
ATOM 660 C CA . LEU A 1 84 ? 8.857 12.147 -1.968 1.00 97.12 84 LEU A CA 1
ATOM 661 C C . LEU A 1 84 ? 9.538 13.214 -1.079 1.00 97.12 84 LEU A C 1
ATOM 663 O O . LEU A 1 84 ? 10.674 13.599 -1.347 1.00 97.12 84 LEU A O 1
ATOM 667 N N . GLU A 1 85 ? 8.865 13.698 -0.031 1.00 96.88 85 GLU A N 1
ATOM 668 C CA . GLU A 1 85 ? 9.424 14.587 0.996 1.00 96.88 85 GLU A CA 1
ATOM 669 C C . GLU A 1 85 ? 9.679 13.861 2.329 1.00 96.88 85 GLU A C 1
ATOM 671 O O . GLU A 1 85 ? 9.898 14.509 3.355 1.00 96.88 85 GLU A O 1
ATO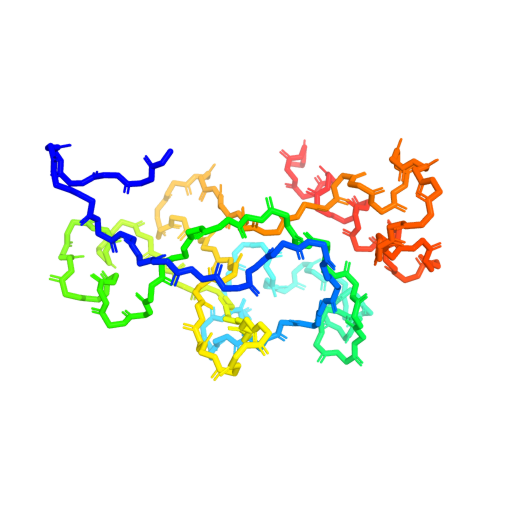M 676 N N . ASN A 1 86 ? 9.664 12.525 2.325 1.00 96.56 86 ASN A N 1
ATOM 677 C CA . ASN A 1 86 ? 9.823 11.659 3.494 1.00 96.56 86 ASN A CA 1
ATOM 678 C C . ASN A 1 86 ? 8.735 11.860 4.563 1.00 96.56 86 ASN A C 1
ATOM 680 O O . ASN A 1 86 ? 8.975 11.672 5.757 1.00 96.56 86 ASN A O 1
ATOM 684 N N . LYS A 1 87 ? 7.522 12.278 4.174 1.00 97.31 87 LYS A N 1
ATOM 685 C CA . LYS A 1 87 ? 6.397 12.371 5.112 1.00 97.31 87 LYS A CA 1
ATOM 686 C C . LYS A 1 87 ? 5.575 11.096 5.052 1.00 97.31 87 LYS A C 1
ATOM 688 O O . LYS A 1 87 ? 5.017 10.745 4.010 1.00 97.31 87 LYS A O 1
ATOM 693 N N . THR A 1 88 ? 5.426 10.448 6.201 1.00 98.25 88 THR A N 1
ATOM 694 C CA . THR A 1 88 ? 4.651 9.216 6.343 1.00 98.25 88 THR A CA 1
ATOM 695 C C . THR A 1 88 ? 3.175 9.419 5.995 1.00 98.25 88 THR A C 1
ATOM 697 O O . THR A 1 88 ? 2.550 10.411 6.379 1.00 98.25 88 THR A O 1
ATOM 700 N N . PHE A 1 89 ? 2.587 8.460 5.290 1.00 98.12 89 PHE A N 1
ATOM 701 C CA . PHE A 1 89 ? 1.156 8.383 5.027 1.00 98.12 89 PHE A CA 1
ATOM 702 C C . PHE A 1 89 ? 0.646 6.945 5.100 1.00 98.12 89 PHE A C 1
ATOM 704 O O . PHE A 1 89 ? 1.399 5.985 4.955 1.00 98.12 89 PHE A O 1
ATOM 711 N N . ILE A 1 90 ? -0.658 6.791 5.318 1.00 98.31 90 ILE A N 1
ATOM 712 C CA . ILE A 1 90 ? -1.326 5.490 5.299 1.00 98.31 90 ILE A CA 1
ATOM 713 C C . ILE A 1 90 ? -1.419 4.983 3.860 1.00 98.31 90 ILE A C 1
ATOM 715 O O . ILE A 1 90 ? -2.099 5.593 3.035 1.00 98.31 90 ILE A O 1
ATOM 719 N N . SER A 1 91 ? -0.786 3.845 3.569 1.00 98.38 91 SER A N 1
ATOM 720 C CA . SER A 1 91 ? -0.797 3.248 2.230 1.00 98.38 91 SER A CA 1
ATOM 721 C C . SER A 1 91 ? -1.864 2.166 2.066 1.00 98.38 91 SER A C 1
ATOM 723 O O . SER A 1 91 ? -2.412 2.029 0.971 1.00 98.38 91 SER A O 1
ATOM 725 N N . THR A 1 92 ? -2.221 1.447 3.138 1.00 98.62 92 THR A N 1
ATOM 726 C CA . THR A 1 92 ? -3.256 0.400 3.093 1.00 98.62 92 THR A CA 1
ATOM 727 C C . THR A 1 92 ? -4.068 0.333 4.386 1.00 98.62 92 THR A C 1
ATOM 729 O O . THR A 1 92 ? -3.514 0.372 5.488 1.00 98.62 92 THR A O 1
ATOM 732 N N . ILE A 1 93 ? -5.386 0.164 4.256 1.00 98.12 93 ILE A N 1
ATOM 733 C CA . ILE A 1 93 ? -6.341 -0.043 5.351 1.00 98.12 93 ILE A CA 1
ATOM 734 C C . ILE A 1 93 ? -7.281 -1.212 5.055 1.00 98.12 93 ILE A C 1
ATOM 736 O O . ILE A 1 93 ? -7.592 -1.517 3.903 1.00 98.12 93 ILE A O 1
ATOM 740 N N . GLU A 1 94 ? -7.826 -1.811 6.109 1.00 97.94 94 GLU A N 1
ATOM 741 C CA . GLU A 1 94 ? -9.007 -2.673 6.003 1.00 97.94 94 GLU A CA 1
ATOM 742 C C . GLU A 1 94 ? -9.995 -2.380 7.129 1.00 97.94 94 GLU A C 1
ATOM 744 O O . GLU A 1 94 ? -9.605 -1.943 8.214 1.00 97.94 94 GLU A O 1
ATOM 749 N N . SER A 1 95 ? -11.289 -2.603 6.893 1.00 97.56 95 SER A N 1
ATOM 750 C CA . SER A 1 95 ? -12.292 -2.442 7.945 1.00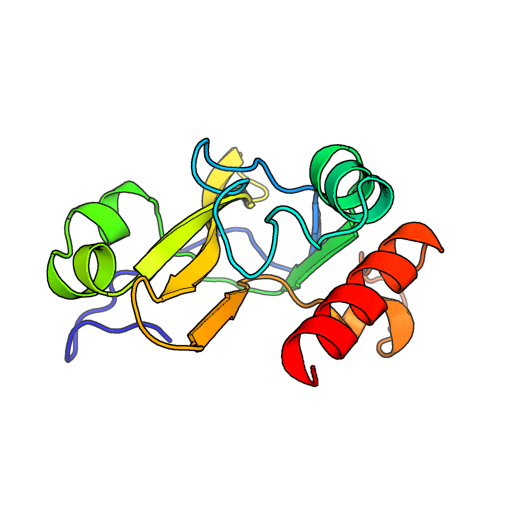 97.56 95 SER A CA 1
ATOM 751 C C . SER A 1 95 ? -12.068 -3.473 9.049 1.00 97.56 95 SER A C 1
ATOM 753 O O . SER A 1 95 ? -11.719 -4.624 8.796 1.00 97.56 95 SER A O 1
ATOM 755 N N . GLN A 1 96 ? -12.299 -3.097 10.300 1.00 95.94 96 GLN A N 1
ATOM 756 C CA . GLN A 1 96 ? -12.174 -4.027 11.418 1.00 95.94 96 GLN A CA 1
ATOM 757 C C . GLN A 1 96 ? -13.197 -5.171 11.321 1.00 95.94 96 GLN A C 1
ATOM 759 O O . GLN A 1 96 ? -12.879 -6.304 11.673 1.00 95.94 96 GLN A O 1
ATOM 764 N N . LYS A 1 97 ? -14.398 -4.894 10.788 1.00 97.19 97 LYS A N 1
ATOM 765 C CA . LYS A 1 97 ? -15.530 -5.836 10.772 1.00 97.19 97 LYS A CA 1
ATOM 766 C C . LYS A 1 97 ? -16.013 -6.232 9.376 1.00 97.19 97 LYS A C 1
ATOM 768 O O . LYS A 1 97 ? -16.443 -7.366 9.193 1.00 97.19 97 LYS A O 1
ATOM 773 N N . TYR A 1 98 ? -15.992 -5.314 8.413 1.00 97.69 98 TYR A N 1
ATOM 774 C CA . TYR A 1 98 ? -16.617 -5.516 7.102 1.00 97.69 98 TYR A CA 1
ATOM 775 C C . TYR A 1 98 ? -15.581 -5.902 6.032 1.00 97.69 98 TYR A C 1
ATOM 777 O O . TYR A 1 98 ? -14.399 -5.587 6.194 1.00 97.69 98 TYR A O 1
ATOM 785 N N . PRO A 1 99 ? -15.984 -6.545 4.919 1.00 96.50 99 PRO A N 1
ATOM 786 C CA . PRO A 1 99 ? -15.095 -6.841 3.793 1.00 96.50 99 PRO A CA 1
ATOM 787 C C . PRO A 1 99 ? -14.856 -5.583 2.937 1.00 96.50 99 PRO A C 1
ATOM 789 O O . PRO A 1 99 ? -15.162 -5.541 1.752 1.00 96.50 99 PRO A O 1
ATOM 792 N N . ILE A 1 100 ? -14.360 -4.520 3.571 1.00 97.94 100 ILE A N 1
ATOM 793 C CA . ILE A 1 100 ? -14.029 -3.248 2.929 1.00 97.94 100 ILE A CA 1
ATOM 794 C C . ILE A 1 100 ? -12.530 -3.025 3.088 1.00 97.94 100 ILE A C 1
ATOM 796 O O . ILE A 1 100 ? -11.999 -3.095 4.201 1.00 97.94 100 ILE A O 1
ATOM 800 N N . PHE A 1 101 ? -11.867 -2.737 1.974 1.00 97.94 101 PHE A N 1
ATOM 801 C CA . PHE A 1 101 ? -10.420 -2.583 1.865 1.00 97.94 101 PHE A CA 1
ATOM 802 C C . PHE A 1 101 ? -10.111 -1.286 1.127 1.00 97.94 101 PHE A C 1
ATOM 804 O O . PHE A 1 101 ? -10.889 -0.851 0.279 1.00 97.94 101 PHE A O 1
ATOM 811 N N . GLY A 1 102 ? -8.986 -0.662 1.458 1.00 97.81 102 GLY A N 1
ATOM 812 C CA . GLY A 1 102 ? -8.535 0.553 0.796 1.00 97.81 102 GLY A CA 1
ATOM 813 C C . GLY A 1 102 ? -7.028 0.538 0.617 1.00 97.81 102 GLY A C 1
ATOM 814 O O . GLY A 1 102 ? -6.295 0.279 1.567 1.00 97.81 102 GLY A O 1
ATOM 815 N N . VAL A 1 103 ? -6.581 0.850 -0.593 1.00 98.50 103 VAL A N 1
ATOM 816 C CA . VAL A 1 103 ? -5.179 1.107 -0.925 1.00 98.50 103 VAL A CA 1
ATOM 817 C C . VAL A 1 103 ? -5.068 2.521 -1.478 1.00 98.50 103 VAL A C 1
ATOM 819 O O . VAL A 1 103 ? -5.930 2.964 -2.235 1.00 98.50 103 VAL A O 1
ATOM 822 N N . GLN A 1 104 ? -4.036 3.248 -1.058 1.00 98.12 104 GLN A N 1
ATOM 823 C CA . GLN A 1 104 ? -3.734 4.583 -1.583 1.00 98.12 104 GLN A CA 1
ATOM 824 C C . GLN A 1 104 ? -2.938 4.508 -2.897 1.00 98.12 104 GLN A C 1
ATOM 826 O O . GLN A 1 104 ? -2.988 5.429 -3.714 1.00 98.12 104 GLN A O 1
ATOM 831 N N . TRP A 1 105 ? -2.214 3.407 -3.085 1.00 98.62 105 TRP A N 1
ATOM 832 C CA . TRP A 1 105 ? -1.469 3.055 -4.286 1.00 98.62 105 TRP A CA 1
ATOM 833 C C . TRP A 1 105 ? -2.355 2.310 -5.295 1.00 98.62 105 TRP A C 1
ATOM 835 O O . TRP A 1 105 ? -3.475 1.902 -4.992 1.00 98.62 105 TRP A O 1
ATOM 845 N N . HIS A 1 106 ? -1.834 2.135 -6.504 1.00 98.62 106 HIS A N 1
ATOM 846 C CA . HIS A 1 106 ? -2.547 1.622 -7.668 1.00 98.62 106 HIS A CA 1
ATOM 847 C C . HIS A 1 106 ? -2.014 0.246 -8.096 1.00 98.62 106 HIS A C 1
ATOM 849 O O . HIS A 1 106 ? -1.115 0.184 -8.942 1.00 98.62 106 HIS A O 1
ATOM 855 N N . PRO A 1 107 ? -2.519 -0.869 -7.529 1.00 98.50 107 PRO A N 1
ATOM 856 C CA . PRO A 1 107 ? -2.071 -2.208 -7.911 1.00 98.50 107 PRO A CA 1
ATOM 857 C C . PRO A 1 107 ? -2.257 -2.480 -9.406 1.00 98.50 107 PRO A C 1
ATOM 859 O O . PRO A 1 107 ? -1.395 -3.089 -10.029 1.00 98.50 107 PRO A O 1
ATOM 862 N N . GLU A 1 108 ? -3.352 -2.006 -10.000 1.00 98.62 108 GLU A N 1
ATOM 863 C CA . GLU A 1 108 ? -3.747 -2.290 -11.379 1.00 98.62 108 GLU A CA 1
ATOM 864 C C . GLU A 1 108 ? -2.721 -1.810 -12.413 1.00 98.62 108 GLU A C 1
ATOM 866 O O . GLU A 1 108 ? -2.534 -2.439 -13.457 1.00 98.62 108 GLU A O 1
ATOM 871 N N . LYS A 1 109 ? -2.013 -0.715 -12.118 1.00 98.56 109 LYS A N 1
ATOM 872 C CA . LYS A 1 109 ? -1.088 -0.088 -13.070 1.00 98.56 109 LYS A CA 1
ATOM 873 C C . LYS A 1 109 ? 0.053 -1.016 -13.469 1.00 98.56 109 LYS A C 1
ATOM 875 O O . LYS A 1 109 ? 0.450 -1.008 -14.631 1.00 98.56 109 LYS A O 1
ATOM 880 N N . ASN A 1 110 ? 0.507 -1.864 -12.545 1.00 98.44 110 ASN A N 1
ATOM 881 C CA . ASN A 1 110 ? 1.703 -2.690 -12.709 1.00 98.44 110 ASN A CA 1
ATOM 882 C C . ASN A 1 110 ? 1.654 -3.618 -13.935 1.00 98.44 110 ASN A C 1
ATOM 884 O O . ASN A 1 110 ? 2.700 -3.916 -14.508 1.00 98.44 110 ASN A O 1
ATOM 888 N N . GLY A 1 111 ? 0.472 -4.077 -14.361 1.00 97.94 111 GLY A N 1
ATOM 889 C CA . GLY A 1 111 ? 0.342 -4.913 -15.568 1.00 97.94 111 GLY A CA 1
ATOM 890 C C . GLY A 1 111 ? -0.507 -4.327 -16.690 1.00 97.94 111 GLY A C 1
ATOM 891 O O . GLY A 1 111 ? -0.478 -4.874 -17.793 1.00 97.94 111 GLY A O 1
ATOM 892 N N . PHE A 1 112 ? -1.235 -3.233 -16.451 1.00 98.19 112 PHE A N 1
ATOM 893 C CA . PHE A 1 112 ? -2.217 -2.727 -17.415 1.00 98.19 112 PHE A CA 1
ATOM 894 C C . PHE A 1 112 ? -1.938 -1.313 -17.947 1.00 98.19 112 PHE A C 1
ATOM 896 O O . PHE A 1 112 ? -2.465 -0.970 -19.001 1.00 98.19 112 PHE A O 1
ATOM 903 N N . GLU A 1 113 ? -1.094 -0.503 -17.300 1.00 98.06 113 GLU A N 1
ATOM 904 C CA . GLU A 1 113 ? -0.827 0.882 -17.726 1.00 98.06 113 GLU A CA 1
ATOM 905 C C . GLU A 1 113 ? 0.613 1.059 -18.214 1.00 98.06 113 GLU A C 1
ATOM 907 O O . GLU A 1 113 ? 1.531 1.188 -17.416 1.00 98.06 113 GLU A O 1
ATOM 912 N N . TRP A 1 114 ? 0.807 1.126 -19.532 1.00 96.56 114 TRP A N 1
ATOM 913 C CA . TRP A 1 114 ? 2.129 1.176 -20.174 1.00 96.56 114 TRP A CA 1
ATOM 914 C C . TRP A 1 114 ? 2.423 2.554 -20.765 1.00 96.56 114 TRP A C 1
ATOM 916 O O . TRP A 1 114 ? 2.600 2.719 -21.975 1.00 96.56 114 TRP A O 1
ATOM 926 N N . ARG A 1 115 ? 2.422 3.580 -19.911 1.00 92.81 115 ARG A N 1
ATOM 927 C CA . ARG A 1 115 ? 2.706 4.953 -20.340 1.00 92.81 115 ARG A CA 1
ATOM 928 C C . ARG A 1 115 ? 4.215 5.215 -20.330 1.00 92.81 115 ARG A C 1
ATOM 930 O O . ARG A 1 115 ? 4.851 4.999 -19.296 1.00 92.81 115 ARG A O 1
ATOM 937 N N . PRO A 1 116 ? 4.798 5.706 -21.440 1.00 91.38 116 PRO A N 1
ATOM 938 C CA . PRO A 1 116 ? 6.216 6.036 -21.476 1.00 91.38 116 PRO A CA 1
ATOM 939 C C . PRO A 1 116 ? 6.534 7.146 -20.469 1.00 91.38 116 PRO A C 1
ATOM 941 O O . PRO A 1 116 ? 5.702 8.017 -20.220 1.00 91.38 116 PRO A O 1
ATOM 944 N N . ASN A 1 117 ? 7.761 7.130 -19.942 1.00 92.62 117 ASN A N 1
ATOM 945 C CA . ASN A 1 117 ? 8.277 8.120 -18.989 1.00 92.62 117 ASN A CA 1
ATOM 946 C C . ASN A 1 117 ? 7.488 8.215 -17.671 1.00 92.62 117 ASN A C 1
ATOM 948 O O . ASN A 1 117 ? 7.450 9.283 -17.071 1.00 92.62 117 ASN A O 1
ATOM 952 N N . THR A 1 118 ? 6.872 7.116 -17.230 1.00 95.25 118 THR A N 1
ATOM 953 C CA . THR A 1 118 ? 6.296 6.997 -15.883 1.00 95.25 118 THR A CA 1
ATOM 954 C C . THR A 1 118 ? 7.137 6.054 -15.032 1.00 95.25 118 THR A C 1
ATOM 956 O O . THR A 1 118 ? 7.898 5.235 -15.550 1.00 95.25 118 THR A O 1
ATOM 959 N N . THR A 1 119 ? 6.984 6.152 -13.719 1.00 97.25 119 THR A N 1
ATOM 960 C CA . THR A 1 119 ? 7.676 5.312 -12.730 1.00 97.25 119 THR A CA 1
ATOM 961 C C . THR A 1 119 ? 6.908 4.033 -12.377 1.00 97.25 119 THR A C 1
ATOM 963 O O . THR A 1 119 ? 7.242 3.358 -11.404 1.00 97.25 119 THR A O 1
ATOM 966 N N . ILE A 1 120 ? 5.875 3.682 -13.153 1.00 98.44 120 ILE A N 1
ATOM 967 C CA . ILE A 1 120 ? 5.033 2.508 -12.895 1.00 98.44 120 ILE A CA 1
ATOM 968 C C . ILE A 1 120 ? 5.906 1.237 -12.900 1.00 98.44 120 ILE A C 1
ATOM 970 O O . ILE A 1 120 ? 6.607 0.970 -13.882 1.00 98.44 120 ILE A O 1
ATOM 974 N N . PRO A 1 121 ? 5.882 0.424 -11.826 1.00 98.06 121 PRO A N 1
ATOM 975 C CA . PRO A 1 121 ? 6.719 -0.756 -11.744 1.00 98.06 121 PRO A CA 1
ATOM 976 C C . PRO A 1 121 ? 6.104 -1.910 -12.543 1.00 98.06 121 PRO A C 1
ATOM 978 O O . PRO A 1 121 ? 5.029 -2.420 -12.233 1.00 98.06 121 PRO A O 1
ATOM 981 N N . HIS A 1 122 ? 6.843 -2.371 -13.551 1.00 98.31 122 HIS A N 1
ATOM 982 C CA . HIS A 1 122 ? 6.456 -3.478 -14.436 1.00 98.31 122 HIS A CA 1
ATOM 983 C C . HIS A 1 122 ? 7.281 -4.754 -14.210 1.00 98.31 122 HIS A C 1
ATOM 985 O O . HIS A 1 122 ? 7.338 -5.641 -15.066 1.00 98.31 122 HIS A O 1
ATOM 991 N N . SER A 1 123 ? 7.969 -4.854 -13.069 1.00 98.50 123 SER A N 1
ATOM 992 C CA . SER A 1 123 ? 8.727 -6.058 -12.732 1.00 98.50 123 SER A CA 1
ATOM 993 C C . SER A 1 123 ? 7.787 -7.254 -12.546 1.00 98.50 123 SER A C 1
ATOM 995 O O . SER A 1 123 ? 6.611 -7.111 -12.200 1.00 98.50 123 SER A O 1
ATOM 997 N N . LYS A 1 124 ? 8.317 -8.472 -12.709 1.00 98.62 124 LYS A N 1
ATOM 998 C CA . LYS A 1 124 ? 7.562 -9.703 -12.424 1.00 98.62 124 LYS A CA 1
ATOM 999 C C . LYS A 1 124 ? 6.970 -9.693 -11.007 1.00 98.62 124 LYS A C 1
ATOM 1001 O O . LYS A 1 124 ? 5.848 -10.160 -10.810 1.00 98.62 124 LYS A O 1
ATOM 1006 N N . ASN A 1 125 ? 7.705 -9.154 -10.037 1.00 98.81 125 ASN A N 1
ATOM 1007 C CA . ASN A 1 125 ? 7.277 -9.078 -8.644 1.00 98.81 125 ASN A CA 1
ATOM 1008 C C . ASN A 1 125 ? 6.129 -8.074 -8.477 1.00 98.81 125 ASN A C 1
ATOM 1010 O O . ASN A 1 125 ? 5.123 -8.411 -7.857 1.00 98.81 125 ASN A O 1
ATOM 1014 N N . ALA A 1 126 ? 6.205 -6.911 -9.132 1.00 98.75 126 ALA A N 1
ATOM 1015 C CA . ALA A 1 126 ? 5.130 -5.920 -9.153 1.00 98.75 126 ALA A CA 1
ATOM 1016 C C . ALA A 1 126 ? 3.833 -6.466 -9.778 1.00 98.75 126 ALA A C 1
ATOM 1018 O O . ALA A 1 126 ? 2.745 -6.269 -9.233 1.00 98.75 126 ALA A O 1
ATOM 1019 N N . VAL A 1 127 ? 3.939 -7.217 -10.879 1.00 98.75 127 VAL A N 1
ATOM 1020 C CA . VAL A 1 127 ? 2.792 -7.899 -11.505 1.00 98.75 127 VAL A CA 1
ATOM 1021 C C . VAL A 1 127 ? 2.245 -9.017 -10.610 1.00 98.75 127 VAL A C 1
ATOM 1023 O O . VAL A 1 127 ? 1.034 -9.197 -10.518 1.00 98.75 127 VAL A O 1
ATOM 1026 N N . THR A 1 128 ? 3.112 -9.738 -9.893 1.00 98.81 128 THR A N 1
ATOM 1027 C CA . THR A 1 128 ? 2.690 -10.770 -8.929 1.00 98.81 128 THR A CA 1
ATOM 1028 C C . THR A 1 128 ? 1.899 -10.162 -7.767 1.00 98.81 128 THR A C 1
ATOM 1030 O O . THR A 1 128 ? 0.874 -10.715 -7.372 1.00 98.81 128 THR A O 1
ATOM 1033 N N . VAL A 1 129 ? 2.333 -9.008 -7.248 1.00 98.75 129 VAL A N 1
ATOM 1034 C CA . VAL A 1 129 ? 1.594 -8.245 -6.228 1.00 98.75 129 VAL A CA 1
ATOM 1035 C C . VAL A 1 129 ? 0.233 -7.806 -6.765 1.00 98.75 129 VAL A C 1
ATOM 1037 O O . VAL A 1 129 ? -0.777 -8.021 -6.102 1.00 98.75 129 VAL A O 1
ATOM 1040 N N . MET A 1 130 ? 0.177 -7.259 -7.981 1.00 98.62 130 MET A N 1
ATOM 1041 C CA . MET A 1 130 ? -1.087 -6.869 -8.615 1.00 98.62 130 MET A CA 1
ATOM 1042 C C . MET A 1 130 ? -2.063 -8.047 -8.745 1.00 98.62 130 MET A C 1
ATOM 1044 O O . MET A 1 130 ? -3.221 -7.926 -8.343 1.00 98.62 130 MET A O 1
ATOM 1048 N N . GLN A 1 131 ? -1.592 -9.201 -9.227 1.00 98.62 131 GLN A N 1
ATOM 1049 C CA . GLN A 1 131 ? -2.426 -10.397 -9.355 1.00 98.62 131 GLN A CA 1
ATOM 1050 C C . GLN A 1 131 ? -2.942 -10.882 -7.995 1.00 98.62 131 GLN A C 1
ATOM 1052 O O . GLN A 1 131 ? -4.100 -11.280 -7.891 1.00 98.62 131 GLN A O 1
ATOM 1057 N N . TYR A 1 132 ? -2.112 -10.830 -6.949 1.00 98.69 132 TYR A N 1
ATOM 1058 C CA . TYR A 1 132 ? -2.544 -11.161 -5.593 1.00 98.69 132 TYR A CA 1
ATOM 1059 C C . TYR A 1 132 ? -3.684 -10.257 -5.118 1.00 98.69 132 TYR A C 1
ATOM 1061 O O . TYR A 1 132 ? -4.689 -10.763 -4.627 1.00 98.69 132 TYR A O 1
ATOM 1069 N N . MET A 1 133 ? -3.552 -8.939 -5.301 1.00 98.50 133 MET A N 1
ATOM 1070 C CA . MET A 1 133 ? -4.589 -7.981 -4.907 1.00 98.50 133 MET A CA 1
ATOM 1071 C C . MET A 1 133 ? -5.915 -8.249 -5.630 1.00 98.50 133 MET A C 1
ATOM 1073 O O . MET A 1 133 ? -6.973 -8.162 -5.011 1.00 98.50 133 MET A O 1
ATOM 1077 N N . ALA A 1 134 ? -5.855 -8.601 -6.919 1.00 98.38 134 ALA A N 1
ATOM 1078 C CA . ALA A 1 134 ? -7.033 -8.959 -7.702 1.00 98.38 134 ALA A CA 1
ATOM 1079 C C . ALA A 1 134 ? -7.688 -10.250 -7.190 1.00 98.38 134 ALA A C 1
ATOM 1081 O O . ALA A 1 134 ? -8.884 -10.245 -6.920 1.00 98.38 134 ALA A O 1
ATOM 1082 N N . ASN A 1 135 ? -6.902 -11.315 -6.998 1.00 98.31 135 ASN A N 1
ATOM 1083 C CA . ASN A 1 135 ? -7.406 -12.600 -6.507 1.00 98.31 135 ASN A CA 1
ATOM 1084 C C . ASN A 1 135 ? -8.042 -12.455 -5.124 1.00 98.31 135 ASN A C 1
ATOM 1086 O O . ASN A 1 135 ? -9.180 -12.859 -4.934 1.00 98.31 135 ASN A O 1
ATOM 1090 N N . PHE A 1 136 ? -7.347 -11.794 -4.192 1.00 97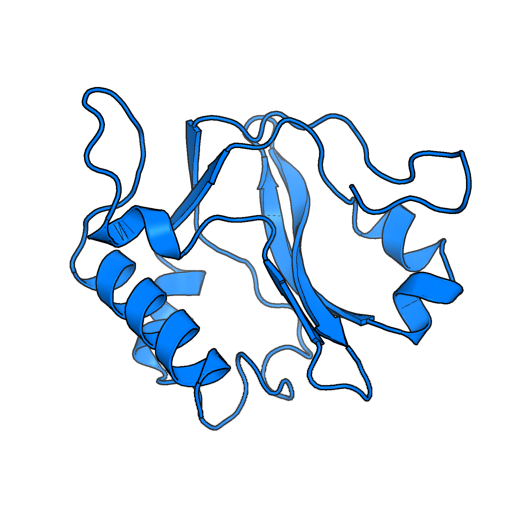.88 136 PHE A N 1
ATOM 1091 C CA . PHE A 1 136 ? -7.857 -11.559 -2.843 1.00 97.88 136 PHE A CA 1
ATOM 1092 C C . PHE A 1 136 ? -9.230 -10.875 -2.844 1.00 97.88 136 PHE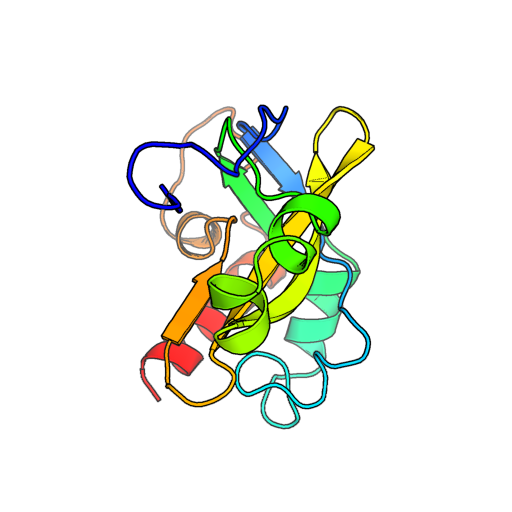 A C 1
ATOM 1094 O O . PHE A 1 136 ? -10.067 -11.178 -2.001 1.00 97.88 136 PHE A O 1
ATOM 1101 N N . PHE A 1 137 ? -9.460 -9.930 -3.759 1.00 96.81 137 PHE A N 1
ATOM 1102 C CA . PHE A 1 137 ? -10.736 -9.224 -3.832 1.00 96.81 137 PHE A CA 1
ATOM 1103 C C . PHE A 1 137 ? -11.866 -10.071 -4.442 1.00 96.81 137 PHE A C 1
ATOM 1105 O O . PHE A 1 137 ? -13.035 -9.798 -4.173 1.00 96.81 137 PHE A O 1
ATOM 1112 N N . THR A 1 138 ? -11.536 -11.063 -5.275 1.00 95.88 138 THR A N 1
ATOM 1113 C CA . THR A 1 138 ? -12.517 -11.933 -5.947 1.00 95.88 138 THR A CA 1
ATOM 1114 C C . THR A 1 138 ? -12.795 -13.253 -5.231 1.00 95.88 138 THR A C 1
ATOM 1116 O O . THR A 1 138 ? -13.783 -13.903 -5.577 1.00 95.88 138 THR A O 1
ATOM 1119 N N . ASP A 1 139 ? -11.930 -13.649 -4.298 1.00 89.56 139 ASP A N 1
ATOM 1120 C CA . ASP A 1 139 ? -12.067 -14.855 -3.470 1.00 89.56 139 ASP A CA 1
ATOM 1121 C C . ASP A 1 139 ? -13.123 -14.676 -2.359 1.00 89.56 139 ASP A C 1
ATOM 1123 O O . ASP A 1 139 ? -13.888 -15.642 -2.116 1.00 89.56 139 ASP A O 1
#